Protein AF-A0A1B6I8U0-F1 (afdb_monomer_lite)

Radius of gyration: 16.06 Å; chains: 1; bounding box: 35×43×40 Å

Organism: NCBI:txid320908

InterPro domains:
  IPR001752 Kinesin motor domain [PF00225] (2-87)
  IPR001752 Kinesin motor domain [PS50067] (1-109)
  IPR027417 P-loop containing nucleoside triphosphate hydrolase [SSF52540] (2-109)
  IPR027640 Kinesin-like protein [PTHR21608] (1-109)
  IPR036961 Kinesin motor domain superfamily [G3DSA:3.40.850.10] (1-109)

Foldseek 3Di:
DQLVCVLVPHHHDDDDDDDPPPCSCCQAANDPPDDGHPPLVSLQVNVVVNVVVCVVPVDDDWDK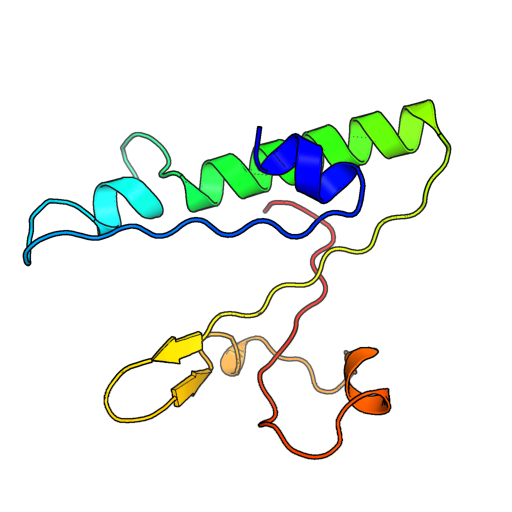DWDWDDDVDIDTPCPVVADPPDDDPCVVVDDDDDDTGIGIDPGSD

pLDDT: mean 86.83, std 12.45, range [48.5, 96.44]

Sequence (109 aa):
DLLHAVINGSDGCLLCFGHAKLGKSQTMVGSPDGPLGVIPSAISWLFRAINEQKLKTGSRFSVRVSAVEVSHNLKDLLLGHANDCEQSPGVYLREEVQNYSELRVPSAE

Structure (mmCIF, N/CA/C/O backbone):
data_AF-A0A1B6I8U0-F1
#
_entry.id   AF-A0A1B6I8U0-F1
#
loop_
_atom_site.group_PDB
_atom_site.id
_atom_site.type_symbol
_atom_site.label_atom_id
_atom_site.label_alt_id
_atom_site.label_comp_id
_atom_site.label_asym_id
_atom_site.label_entity_id
_atom_site.label_seq_id
_atom_site.pdbx_PDB_ins_code
_atom_site.Cartn_x
_atom_site.Cartn_y
_atom_site.Cartn_z
_atom_site.occupancy
_atom_site.B_iso_or_equiv
_atom_site.auth_seq_id
_atom_site.auth_comp_id
_atom_site.auth_asym_id
_atom_site.auth_atom_id
_atom_site.pdbx_PDB_model_num
ATOM 1 N N . ASP A 1 1 ? -14.063 2.281 -5.358 1.00 85.81 1 ASP A N 1
ATOM 2 C CA . ASP A 1 1 ? -14.562 0.889 -5.438 1.00 85.81 1 ASP A CA 1
ATOM 3 C C . ASP A 1 1 ? -13.640 -0.131 -4.782 1.00 85.81 1 ASP A C 1
ATOM 5 O O . ASP A 1 1 ? -14.055 -0.715 -3.791 1.00 85.81 1 ASP A O 1
ATOM 9 N N . LEU A 1 2 ? -12.388 -0.295 -5.230 1.00 94.06 2 LEU A N 1
ATOM 10 C CA . LEU A 1 2 ? -11.476 -1.331 -4.700 1.00 94.06 2 LEU A CA 1
ATOM 11 C C . LEU A 1 2 ? -11.273 -1.261 -3.172 1.00 94.06 2 LEU A C 1
ATOM 13 O O . LEU A 1 2 ? -11.444 -2.261 -2.486 1.00 94.06 2 LEU A O 1
ATOM 17 N N . LEU A 1 3 ? -11.000 -0.073 -2.617 1.00 94.50 3 LEU A N 1
ATOM 18 C CA . LEU A 1 3 ? -10.835 0.089 -1.164 1.00 94.50 3 LEU A CA 1
ATOM 19 C C . LEU A 1 3 ? -12.098 -0.269 -0.369 1.00 94.50 3 LEU A C 1
ATOM 21 O O . LEU A 1 3 ? -12.000 -0.881 0.687 1.00 94.50 3 LEU A O 1
ATOM 25 N N . HIS A 1 4 ? -13.285 0.075 -0.876 1.00 92.00 4 HIS A N 1
ATOM 26 C CA . HIS A 1 4 ? -14.540 -0.276 -0.210 1.00 92.00 4 HIS A CA 1
ATOM 27 C C . HIS A 1 4 ? -14.769 -1.790 -0.192 1.00 92.00 4 HIS A C 1
ATOM 29 O O . HIS A 1 4 ? -15.218 -2.313 0.824 1.00 92.00 4 HIS A O 1
ATOM 35 N N . ALA A 1 5 ? -14.426 -2.490 -1.277 1.00 94.50 5 ALA A N 1
ATOM 36 C CA . ALA A 1 5 ? -14.496 -3.948 -1.330 1.00 94.50 5 ALA A CA 1
ATOM 37 C C . ALA A 1 5 ? -13.572 -4.594 -0.279 1.00 94.50 5 ALA A C 1
ATOM 39 O O . ALA A 1 5 ? -14.039 -5.410 0.514 1.00 94.50 5 ALA A O 1
ATOM 40 N N . VAL A 1 6 ? -12.313 -4.143 -0.199 1.00 95.00 6 VAL A N 1
ATOM 41 C CA . VAL A 1 6 ? -11.320 -4.624 0.786 1.00 95.00 6 VAL A CA 1
ATOM 42 C C . VAL A 1 6 ? -11.788 -4.419 2.217 1.00 95.00 6 VAL A C 1
ATOM 44 O O . VAL A 1 6 ? -11.727 -5.324 3.044 1.00 95.00 6 VAL A O 1
ATOM 47 N N . ILE A 1 7 ? -12.324 -3.242 2.512 1.00 93.00 7 ILE A N 1
ATOM 48 C CA . ILE A 1 7 ? -12.802 -2.909 3.854 1.00 93.00 7 ILE A CA 1
ATOM 49 C C . ILE A 1 7 ? -14.010 -3.757 4.268 1.00 93.00 7 ILE A C 1
ATOM 51 O O . ILE A 1 7 ? -14.181 -4.040 5.452 1.00 93.00 7 ILE A O 1
ATOM 55 N N . ASN A 1 8 ? -14.819 -4.190 3.302 1.00 91.56 8 ASN A N 1
ATOM 56 C CA . ASN A 1 8 ? -15.955 -5.080 3.524 1.00 91.56 8 ASN A CA 1
ATOM 57 C C . ASN A 1 8 ? -15.565 -6.572 3.496 1.00 91.56 8 ASN A C 1
ATOM 59 O O . ASN A 1 8 ? -16.447 -7.426 3.563 1.00 91.56 8 ASN A O 1
ATOM 63 N N . GLY A 1 9 ? -14.269 -6.893 3.412 1.00 91.81 9 GLY A N 1
ATOM 64 C CA . GLY A 1 9 ? -13.747 -8.259 3.498 1.00 91.81 9 GLY A CA 1
ATOM 65 C C . GLY A 1 9 ? -13.626 -8.999 2.165 1.00 91.81 9 GLY A C 1
ATOM 66 O O . GLY A 1 9 ? -13.503 -10.218 2.174 1.00 91.81 9 GLY A O 1
ATOM 67 N N . SER A 1 10 ? -13.685 -8.301 1.028 1.00 95.62 10 SER A N 1
ATOM 68 C CA . SER A 1 10 ? -13.428 -8.887 -0.298 1.00 95.62 10 SER A CA 1
ATOM 69 C C . SER A 1 10 ? -12.013 -8.581 -0.785 1.00 95.62 10 SER A C 1
ATOM 71 O O . SER A 1 10 ? -11.507 -7.489 -0.551 1.00 95.62 10 SER A O 1
ATOM 73 N N . ASP A 1 11 ? -11.394 -9.487 -1.534 1.00 94.88 11 ASP A N 1
ATOM 74 C CA . ASP A 1 11 ? -10.072 -9.231 -2.112 1.00 94.88 11 ASP A CA 1
ATOM 75 C C . ASP A 1 11 ? -10.118 -8.178 -3.232 1.00 94.88 11 ASP A C 1
ATOM 77 O O . ASP A 1 11 ? -11.106 -8.039 -3.958 1.00 94.88 11 ASP A O 1
ATOM 81 N N . GLY A 1 12 ? -9.020 -7.434 -3.394 1.00 93.94 12 GLY A N 1
ATOM 82 C CA . GLY A 1 12 ? -8.869 -6.420 -4.435 1.00 93.94 12 GLY A CA 1
ATOM 83 C C . GLY A 1 12 ? -7.492 -6.477 -5.089 1.00 93.94 12 GLY A C 1
ATOM 84 O O . GLY A 1 12 ? -6.477 -6.556 -4.403 1.00 93.94 12 GLY A O 1
ATOM 85 N N . CYS A 1 13 ? -7.449 -6.399 -6.421 1.00 94.81 13 CYS A N 1
ATOM 86 C CA . CYS A 1 13 ? -6.210 -6.396 -7.198 1.00 94.81 13 CYS A CA 1
ATOM 87 C C . CYS A 1 13 ? -6.217 -5.247 -8.211 1.00 94.81 13 CYS A C 1
ATOM 89 O O . CYS A 1 13 ? -7.208 -5.027 -8.909 1.00 94.81 13 CYS A O 1
ATOM 91 N N . LEU A 1 14 ? -5.102 -4.523 -8.294 1.00 94.62 14 LEU A N 1
ATOM 92 C CA . LEU A 1 14 ? -4.867 -3.490 -9.295 1.00 94.62 14 LEU A CA 1
ATOM 93 C C . LEU A 1 14 ? -3.591 -3.821 -10.064 1.00 94.62 14 LEU A C 1
ATOM 95 O O . LEU A 1 14 ? -2.532 -4.014 -9.470 1.00 94.62 14 LEU A O 1
ATOM 99 N N . LEU A 1 15 ? -3.691 -3.819 -11.391 1.00 94.94 15 LEU A N 1
ATOM 100 C CA . LEU A 1 15 ? -2.573 -4.058 -12.294 1.00 94.94 15 LEU A CA 1
ATOM 101 C C . LEU A 1 15 ? -2.336 -2.820 -13.158 1.00 94.94 15 LEU A C 1
ATOM 103 O O . LEU A 1 15 ? -3.271 -2.249 -13.715 1.00 94.94 15 LEU A O 1
ATOM 107 N N . CYS A 1 16 ? -1.072 -2.428 -13.300 1.00 95.12 16 CYS A N 1
ATOM 108 C CA . CYS A 1 16 ? -0.654 -1.401 -14.247 1.00 95.12 16 CYS A CA 1
ATOM 109 C C . CYS A 1 16 ? 0.115 -2.064 -15.390 1.00 95.12 16 CYS A C 1
ATOM 111 O O . CYS A 1 16 ? 1.175 -2.654 -15.178 1.00 95.12 16 CYS A O 1
ATOM 113 N N . PHE A 1 17 ? -0.416 -1.964 -16.607 1.00 94.88 17 PHE A N 1
ATOM 114 C CA . PHE A 1 17 ? 0.141 -2.608 -17.793 1.00 94.88 17 PHE A CA 1
ATOM 115 C C . PHE A 1 17 ? 0.364 -1.597 -18.923 1.00 94.88 17 PHE A C 1
ATOM 117 O O . PHE A 1 17 ? -0.369 -0.621 -19.056 1.00 94.88 17 PHE A O 1
ATOM 124 N N . GLY A 1 18 ? 1.391 -1.829 -19.741 1.00 93.69 18 GLY A N 1
ATOM 125 C CA . GLY A 1 18 ? 1.722 -0.989 -20.891 1.00 93.69 18 GLY A CA 1
ATOM 126 C C . GLY A 1 18 ? 3.169 -1.161 -21.349 1.00 93.69 18 GLY A C 1
ATOM 127 O O . GLY A 1 18 ? 4.003 -1.713 -20.622 1.00 93.69 18 GLY A O 1
ATOM 128 N N . HIS A 1 19 ? 3.487 -0.651 -22.541 1.00 94.06 19 HIS A N 1
ATOM 129 C CA . HIS A 1 19 ? 4.839 -0.687 -23.106 1.00 94.06 19 HIS A CA 1
ATOM 130 C C . HIS A 1 19 ? 5.887 -0.035 -22.182 1.00 94.06 19 HIS A C 1
ATOM 132 O O . HIS A 1 19 ? 5.570 0.745 -21.271 1.00 94.06 19 HIS A O 1
ATOM 138 N N . ALA A 1 20 ? 7.159 -0.391 -22.371 1.00 89.25 20 ALA A N 1
ATOM 139 C CA . ALA A 1 20 ? 8.263 0.194 -21.619 1.00 89.25 20 ALA A CA 1
ATOM 140 C C . ALA A 1 20 ? 8.240 1.731 -21.718 1.00 89.25 20 ALA A C 1
ATOM 142 O O . ALA A 1 20 ? 7.894 2.289 -22.754 1.00 89.25 20 ALA A O 1
ATOM 143 N N . LYS A 1 21 ? 8.596 2.412 -20.621 1.00 85.56 21 LYS A N 1
ATOM 144 C CA . LYS A 1 21 ? 8.683 3.884 -20.531 1.00 85.56 21 LYS A CA 1
ATOM 145 C C . LYS A 1 21 ? 7.372 4.671 -20.727 1.00 85.56 21 LYS A C 1
ATOM 147 O O . LYS A 1 21 ? 7.419 5.893 -20.740 1.00 85.56 21 LYS A O 1
ATOM 152 N N . LEU A 1 22 ? 6.201 4.027 -20.745 1.00 92.38 22 LEU A N 1
ATOM 153 C CA . LEU A 1 22 ? 4.893 4.714 -20.723 1.00 92.38 22 LEU A CA 1
ATOM 154 C C . LEU A 1 22 ? 4.459 5.200 -19.323 1.00 92.38 22 LEU A C 1
ATOM 156 O O . LEU A 1 22 ? 3.282 5.179 -18.991 1.00 92.38 22 LEU A O 1
ATOM 160 N N . GLY A 1 23 ? 5.402 5.577 -18.457 1.00 91.88 23 GLY A N 1
ATOM 161 C CA . GLY A 1 23 ? 5.064 6.190 -17.166 1.00 91.88 23 GLY A CA 1
ATOM 162 C C . GLY A 1 23 ? 4.439 5.272 -16.106 1.00 91.88 23 GLY A C 1
ATOM 163 O O . GLY A 1 23 ? 3.978 5.783 -15.098 1.00 91.88 23 GLY A O 1
ATOM 164 N N . LYS A 1 24 ? 4.466 3.938 -16.258 1.00 94.81 24 LYS A N 1
ATOM 165 C CA . LYS A 1 24 ? 3.885 2.994 -15.272 1.00 94.81 24 LYS A CA 1
ATOM 166 C C . LYS A 1 24 ? 4.325 3.262 -13.824 1.00 94.81 24 LYS A C 1
ATOM 168 O O . LYS A 1 24 ? 3.491 3.323 -12.927 1.00 94.81 24 LYS A O 1
ATOM 173 N N . SER A 1 25 ? 5.627 3.464 -13.603 1.00 93.06 25 SER A N 1
ATOM 174 C CA . SER A 1 25 ? 6.163 3.780 -12.272 1.00 93.06 25 SER A CA 1
ATOM 175 C C . SER A 1 25 ? 5.692 5.147 -11.773 1.00 93.06 25 SER A C 1
ATOM 177 O O . SER A 1 25 ? 5.330 5.266 -10.610 1.00 93.06 25 SER A O 1
ATOM 179 N N . GLN A 1 26 ? 5.609 6.149 -12.656 1.00 93.69 26 GLN A N 1
ATOM 180 C CA . GLN A 1 26 ? 5.057 7.466 -12.321 1.00 93.69 26 GLN A CA 1
ATOM 181 C C . GLN A 1 26 ? 3.577 7.362 -11.928 1.00 93.69 26 GLN A C 1
ATOM 183 O O . GLN A 1 26 ? 3.147 8.019 -10.992 1.00 93.69 26 GLN A O 1
ATOM 188 N N . THR A 1 27 ? 2.788 6.519 -12.597 1.00 95.31 27 THR A N 1
ATOM 189 C CA . THR A 1 27 ? 1.380 6.300 -12.240 1.00 95.31 27 THR A CA 1
ATOM 190 C C . THR A 1 27 ? 1.243 5.58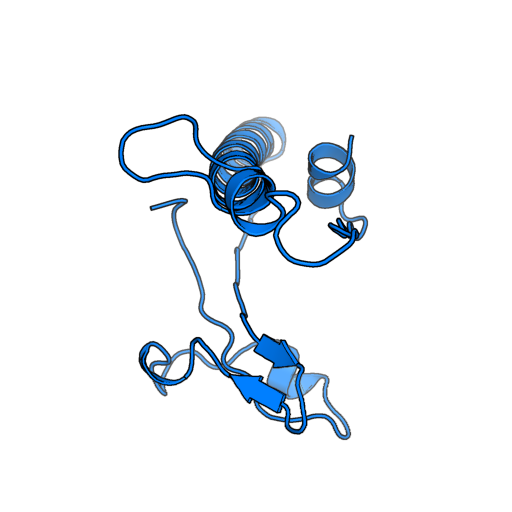3 -10.897 1.00 95.31 27 THR A C 1
ATOM 192 O O . THR A 1 27 ? 0.444 5.990 -10.059 1.00 95.31 27 THR A O 1
ATOM 195 N N . MET A 1 28 ? 2.007 4.511 -10.675 1.00 96.31 28 MET A N 1
ATOM 196 C CA . MET A 1 28 ? 1.838 3.669 -9.487 1.00 96.31 28 MET A CA 1
ATOM 197 C C . MET A 1 28 ? 2.499 4.251 -8.239 1.00 96.31 28 MET A C 1
ATOM 199 O O . MET A 1 28 ? 1.892 4.228 -7.175 1.00 96.31 28 MET A O 1
ATOM 203 N N . VAL A 1 29 ? 3.711 4.789 -8.356 1.00 94.94 29 VAL A N 1
ATOM 204 C CA . VAL A 1 29 ? 4.496 5.308 -7.223 1.00 94.94 29 VAL A CA 1
ATOM 205 C C . VAL A 1 29 ? 4.404 6.831 -7.141 1.00 94.94 29 VAL A C 1
ATOM 207 O O . VAL A 1 29 ? 4.237 7.374 -6.052 1.00 94.94 29 VAL A O 1
ATOM 210 N N . GLY A 1 30 ? 4.415 7.517 -8.283 1.00 94.12 30 GLY A N 1
ATOM 211 C CA . GLY A 1 30 ? 4.486 8.978 -8.339 1.00 94.12 30 GLY A CA 1
ATOM 212 C C . GLY A 1 30 ? 5.924 9.481 -8.384 1.00 94.12 30 GLY A C 1
ATOM 213 O O . GLY A 1 30 ? 6.851 8.742 -8.722 1.00 94.12 30 GLY A O 1
ATOM 214 N N . SER A 1 31 ? 6.093 10.752 -8.038 1.00 89.88 31 SER A N 1
ATOM 215 C CA . SER A 1 31 ? 7.390 11.428 -7.951 1.00 89.88 31 SER A CA 1
ATOM 216 C C . SER A 1 31 ? 7.534 12.141 -6.602 1.00 89.88 31 SER A C 1
ATOM 218 O O . SER A 1 31 ? 6.526 12.650 -6.115 1.00 89.88 31 SER A O 1
ATOM 220 N N . PRO A 1 32 ? 8.750 12.250 -6.034 1.00 82.56 32 PRO A N 1
ATOM 221 C CA . PRO A 1 32 ? 8.973 12.898 -4.735 1.00 82.56 32 PRO A CA 1
ATOM 222 C C . PRO A 1 32 ? 8.477 14.348 -4.685 1.00 82.56 32 PRO A C 1
ATOM 224 O O . PRO A 1 32 ? 7.827 14.746 -3.727 1.00 82.56 32 PRO A O 1
ATOM 227 N N . ASP A 1 33 ? 8.725 15.102 -5.758 1.00 88.88 33 ASP A N 1
ATOM 228 C CA . ASP A 1 33 ? 8.369 16.523 -5.876 1.00 88.88 33 ASP A CA 1
ATOM 229 C C . ASP A 1 33 ? 7.060 16.748 -6.654 1.00 88.88 33 ASP A C 1
ATOM 231 O O . ASP A 1 33 ? 6.800 17.838 -7.164 1.00 88.88 33 ASP A O 1
ATOM 235 N N . GLY A 1 34 ? 6.245 15.705 -6.824 1.00 84.88 34 GLY A N 1
ATOM 236 C CA . GLY A 1 34 ? 5.036 15.771 -7.640 1.00 84.88 34 GLY A CA 1
ATOM 237 C C . GLY A 1 34 ? 3.861 15.013 -7.033 1.00 84.88 34 GLY A C 1
ATOM 238 O O . GLY A 1 34 ? 3.870 14.690 -5.846 1.00 84.88 34 GLY A O 1
ATOM 239 N N . PRO A 1 35 ? 2.808 14.750 -7.823 1.00 88.81 35 PRO A N 1
ATOM 240 C CA . PRO A 1 35 ? 1.632 14.072 -7.308 1.00 88.81 35 PRO A CA 1
ATOM 241 C C . PRO A 1 35 ? 1.975 12.644 -6.868 1.00 88.81 35 PRO A C 1
ATOM 243 O O . PRO A 1 35 ? 2.721 11.924 -7.541 1.00 88.81 35 PRO A O 1
ATOM 246 N N . LEU A 1 36 ? 1.384 12.238 -5.744 1.00 92.81 36 LEU A N 1
ATOM 247 C CA . LEU A 1 36 ? 1.451 10.869 -5.246 1.00 92.81 36 LEU A CA 1
ATOM 248 C C . LEU A 1 36 ? 0.856 9.901 -6.274 1.00 92.81 36 LEU A C 1
ATOM 250 O O . LEU A 1 36 ? -0.185 10.174 -6.878 1.00 92.81 36 LEU A O 1
ATOM 254 N N . GLY A 1 37 ? 1.506 8.751 -6.449 1.00 95.88 37 GLY A N 1
ATOM 255 C CA . GLY A 1 37 ? 0.983 7.678 -7.283 1.00 95.88 37 GLY A CA 1
ATOM 256 C C . GLY A 1 37 ? -0.199 6.954 -6.643 1.00 95.88 37 GLY A C 1
ATOM 257 O O . GLY A 1 37 ? -0.633 7.246 -5.522 1.00 95.88 37 GLY A O 1
ATOM 258 N N . VAL A 1 38 ? -0.709 5.955 -7.357 1.00 96.44 38 VAL A N 1
ATOM 259 C CA . VAL A 1 38 ? -1.844 5.149 -6.898 1.00 96.44 38 VAL A CA 1
ATOM 260 C C . VAL A 1 38 ? -1.531 4.383 -5.609 1.00 96.44 38 VAL A C 1
ATOM 262 O O . VAL A 1 38 ? -2.390 4.327 -4.737 1.00 96.44 38 VAL A O 1
ATOM 265 N N . ILE A 1 39 ? -0.322 3.835 -5.450 1.00 95.88 39 ILE A N 1
ATOM 266 C CA . ILE A 1 39 ? 0.079 3.046 -4.273 1.00 95.88 39 ILE A CA 1
ATOM 267 C C . ILE A 1 39 ? 0.065 3.892 -2.991 1.00 95.88 39 ILE A C 1
ATOM 269 O O . ILE A 1 39 ? -0.719 3.557 -2.100 1.00 95.88 39 ILE A O 1
ATOM 273 N N . PRO A 1 40 ? 0.854 4.984 -2.864 1.00 94.94 40 PRO A N 1
ATOM 274 C CA . PRO A 1 40 ? 0.845 5.787 -1.640 1.00 94.94 40 PRO A CA 1
ATOM 275 C C . PRO A 1 40 ? -0.542 6.378 -1.357 1.00 94.94 40 PRO A C 1
ATOM 277 O O . PRO A 1 40 ? -1.000 6.344 -0.218 1.00 94.94 40 PRO A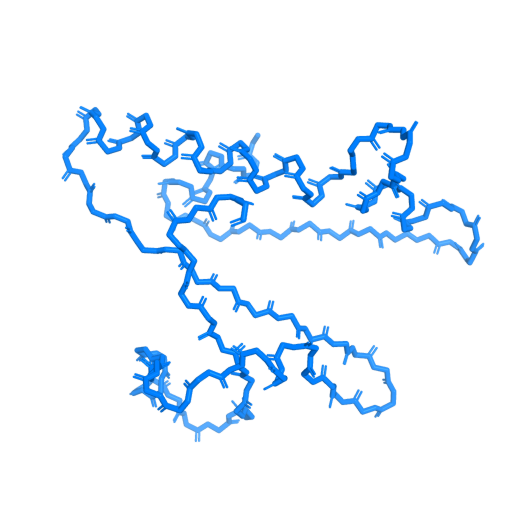 O 1
ATOM 280 N N . SER A 1 41 ? -1.269 6.811 -2.396 1.00 94.81 41 SER A N 1
ATOM 281 C CA . SER A 1 41 ? -2.647 7.292 -2.247 1.00 94.81 41 SER A CA 1
ATOM 282 C C . SER A 1 41 ? -3.576 6.207 -1.691 1.00 94.81 41 SER A C 1
ATOM 284 O O . SER A 1 41 ? -4.305 6.445 -0.729 1.00 94.81 41 SER A O 1
ATOM 286 N N . ALA A 1 42 ? -3.551 4.998 -2.255 1.00 95.81 42 ALA A N 1
ATOM 287 C CA . ALA A 1 42 ? -4.397 3.895 -1.811 1.00 95.81 42 ALA A CA 1
ATOM 288 C C . ALA A 1 42 ? -4.116 3.512 -0.354 1.00 95.81 42 ALA A C 1
ATOM 290 O O . ALA A 1 42 ? -5.064 3.274 0.390 1.00 95.81 42 ALA A O 1
ATOM 291 N N . ILE A 1 43 ? -2.847 3.515 0.066 1.00 95.44 43 ILE A N 1
ATOM 292 C CA . ILE A 1 43 ? -2.451 3.254 1.456 1.00 95.44 43 ILE A CA 1
ATOM 293 C C . ILE A 1 43 ? -3.053 4.315 2.388 1.00 95.44 43 ILE A C 1
ATOM 295 O O . ILE A 1 43 ? -3.742 3.958 3.346 1.00 95.44 43 ILE A O 1
ATOM 299 N N . SER A 1 44 ? -2.887 5.610 2.094 1.00 94.94 44 SER A N 1
ATOM 300 C CA . SER A 1 44 ? -3.456 6.682 2.926 1.00 94.94 44 SER A CA 1
ATOM 301 C C . SER A 1 44 ? -4.979 6.571 3.054 1.00 94.94 44 SER A C 1
ATOM 303 O O . SER A 1 44 ? -5.532 6.676 4.153 1.00 94.94 44 SER A O 1
ATOM 305 N N . TRP A 1 45 ? -5.672 6.317 1.942 1.00 96.00 45 TRP A N 1
ATOM 306 C CA . TRP A 1 45 ? -7.127 6.164 1.933 1.00 96.00 45 TRP A CA 1
ATOM 307 C C . TRP A 1 45 ? -7.595 4.885 2.636 1.00 96.00 45 TRP A C 1
ATOM 309 O O . TRP A 1 45 ? -8.617 4.921 3.322 1.00 96.00 45 TRP A O 1
ATOM 319 N N . LEU A 1 46 ? -6.845 3.783 2.531 1.00 95.88 46 LEU A N 1
ATOM 320 C CA . LEU A 1 46 ? -7.122 2.538 3.247 1.00 95.88 46 LEU A CA 1
ATOM 321 C C . LEU A 1 46 ? -7.085 2.762 4.760 1.00 95.88 46 LEU A C 1
ATOM 323 O O . LEU A 1 46 ? -8.051 2.434 5.446 1.00 95.88 46 LEU A O 1
ATOM 327 N N . PHE A 1 47 ? -6.014 3.361 5.285 1.00 96.25 47 PHE A N 1
ATOM 328 C CA . PHE A 1 47 ? -5.895 3.628 6.721 1.00 96.25 47 PHE A CA 1
ATOM 329 C C . PHE A 1 47 ? -6.980 4.577 7.226 1.00 96.25 47 PHE A C 1
ATOM 331 O O . PHE A 1 47 ? -7.549 4.349 8.298 1.00 96.25 47 PHE A O 1
ATOM 338 N N . ARG A 1 48 ? -7.327 5.604 6.440 1.00 95.62 48 ARG A N 1
ATOM 339 C CA . ARG A 1 48 ? -8.432 6.502 6.785 1.00 95.62 48 ARG A CA 1
ATOM 340 C C . ARG A 1 48 ? -9.752 5.747 6.895 1.00 95.62 48 ARG A C 1
ATOM 342 O O . ARG A 1 48 ? -10.448 5.863 7.899 1.00 95.62 48 ARG A O 1
ATOM 349 N N . ALA A 1 49 ? -10.071 4.935 5.897 1.00 94.81 49 ALA A N 1
ATOM 350 C CA . ALA A 1 49 ? -11.336 4.225 5.845 1.00 94.81 49 ALA A CA 1
ATOM 351 C C . ALA A 1 49 ? -11.406 3.063 6.863 1.00 94.81 49 ALA A C 1
ATOM 353 O O . ALA A 1 49 ? -12.470 2.809 7.427 1.00 94.81 49 ALA A O 1
ATOM 354 N N . ILE A 1 50 ? -10.273 2.437 7.207 1.00 95.25 50 ILE A N 1
ATOM 355 C CA . ILE A 1 50 ? -10.154 1.538 8.367 1.00 95.25 50 ILE A CA 1
ATOM 356 C C . ILE A 1 50 ? -10.502 2.281 9.660 1.00 95.25 50 ILE A C 1
ATOM 358 O O . ILE A 1 50 ? -11.277 1.767 10.463 1.00 95.25 50 ILE A O 1
ATOM 362 N N . ASN A 1 51 ? -9.957 3.480 9.883 1.00 94.62 51 ASN A N 1
ATOM 363 C CA . ASN A 1 51 ? -10.261 4.263 11.083 1.00 94.62 51 ASN A CA 1
ATOM 364 C C . ASN A 1 51 ? -11.740 4.663 11.145 1.00 94.62 51 ASN A C 1
ATOM 366 O O . ASN A 1 51 ? -12.363 4.535 12.197 1.00 94.62 51 ASN A O 1
ATOM 370 N N . GLU A 1 52 ? -12.327 5.065 10.018 1.00 94.69 52 GLU A N 1
ATOM 371 C CA . GLU A 1 52 ? -13.763 5.339 9.927 1.00 94.69 52 GLU A CA 1
ATOM 372 C C . GLU A 1 52 ? -14.605 4.098 10.274 1.00 94.69 52 GLU A C 1
ATOM 374 O O . GLU A 1 52 ? -15.585 4.217 11.008 1.00 94.69 52 GLU A O 1
ATOM 379 N N . GLN A 1 53 ? -14.224 2.904 9.804 1.00 94.12 53 GLN A N 1
ATOM 380 C CA . GLN A 1 53 ? -14.929 1.668 10.160 1.00 94.12 53 GLN A CA 1
ATOM 381 C C . GLN A 1 53 ? -14.749 1.279 11.623 1.00 94.12 53 GLN A C 1
ATOM 383 O O . GLN A 1 53 ? -15.729 0.936 12.277 1.00 94.12 53 GLN A O 1
ATOM 388 N N . LYS A 1 54 ? -13.531 1.389 12.171 1.00 93.50 54 LYS A N 1
ATOM 389 C CA . LYS A 1 54 ? -13.269 1.159 13.603 1.00 93.50 54 LYS A CA 1
ATOM 390 C C . LYS A 1 54 ? -14.215 1.982 14.475 1.00 93.50 54 LYS A C 1
ATOM 392 O O . LYS A 1 54 ? -14.779 1.449 15.424 1.00 93.50 54 LYS A O 1
ATOM 397 N N . LEU A 1 55 ? -14.407 3.259 14.135 1.00 94.88 55 LEU A N 1
ATOM 398 C CA . LEU A 1 55 ? -15.302 4.162 14.862 1.00 94.88 55 LEU A CA 1
ATOM 399 C C . LEU A 1 55 ? -16.783 3.792 14.702 1.00 94.88 55 LEU A C 1
ATOM 401 O O . LEU A 1 55 ? -17.550 3.954 15.646 1.00 94.88 55 LEU A O 1
ATOM 405 N N . LYS A 1 56 ? -17.191 3.298 13.528 1.00 94.69 56 LYS A N 1
ATOM 406 C CA . LYS A 1 56 ? -18.589 2.944 13.236 1.00 94.69 56 LYS A CA 1
ATOM 407 C C . LYS A 1 56 ? -19.021 1.616 13.852 1.00 94.69 56 LYS A C 1
ATOM 409 O O . LYS A 1 56 ? -20.142 1.518 14.339 1.00 94.69 56 LYS A O 1
ATOM 414 N N . THR A 1 57 ? -18.171 0.592 13.798 1.00 93.81 57 THR A N 1
ATOM 415 C CA . THR A 1 57 ? -18.553 -0.793 14.128 1.00 93.81 57 THR A CA 1
ATOM 416 C C . THR A 1 57 ? -17.823 -1.361 15.341 1.00 93.81 57 THR A C 1
ATOM 418 O O . THR A 1 57 ? -18.180 -2.437 15.814 1.00 93.81 57 THR A O 1
ATOM 421 N N . GLY A 1 58 ? -16.775 -0.692 15.835 1.00 92.12 58 GLY A N 1
ATOM 422 C CA . GLY A 1 58 ? -15.900 -1.235 16.877 1.00 92.12 58 GLY A CA 1
ATOM 423 C C . GLY A 1 58 ? -15.005 -2.387 16.398 1.00 92.12 58 GLY A C 1
ATOM 424 O O . GLY A 1 58 ? -14.384 -3.067 17.217 1.00 92.12 58 GLY A O 1
ATOM 425 N N . SER A 1 59 ? -14.927 -2.633 15.085 1.00 89.94 59 SER A N 1
ATOM 426 C CA . SER A 1 59 ? -14.108 -3.707 14.515 1.00 89.94 59 SER A CA 1
ATOM 427 C C . SER A 1 59 ? -12.614 -3.486 14.773 1.00 89.94 59 SER A C 1
ATOM 429 O O . SER A 1 59 ? -12.117 -2.361 14.779 1.00 89.94 59 SER A O 1
ATOM 431 N N . ARG A 1 60 ? -11.863 -4.579 14.943 1.00 91.25 60 ARG A N 1
ATOM 432 C CA . ARG A 1 60 ? -10.400 -4.551 15.085 1.00 91.25 60 ARG A CA 1
ATOM 433 C C . ARG A 1 60 ? -9.756 -4.857 13.737 1.00 91.25 60 ARG A C 1
ATOM 435 O O . ARG A 1 60 ? -10.110 -5.840 13.102 1.00 91.25 60 ARG A O 1
ATOM 442 N N . PHE A 1 61 ? -8.779 -4.046 13.344 1.00 92.00 61 PHE A N 1
ATOM 443 C CA . PHE A 1 61 ? -8.016 -4.242 12.111 1.00 92.00 61 PHE A CA 1
ATOM 444 C C . PHE A 1 61 ? -6.530 -4.389 12.430 1.00 92.00 61 PHE A C 1
ATOM 446 O O . PHE A 1 61 ? -6.004 -3.675 13.288 1.00 92.00 61 PHE A O 1
ATOM 453 N N . SER A 1 62 ? -5.861 -5.278 11.701 1.00 91.75 62 SER A N 1
ATOM 454 C CA . SER A 1 62 ? -4.406 -5.344 11.600 1.00 91.75 62 SER A CA 1
ATOM 455 C C . SER A 1 62 ? -4.049 -5.286 10.125 1.00 91.75 62 SER A C 1
ATOM 457 O O . SER A 1 62 ? -4.621 -6.035 9.338 1.00 91.75 62 SER A O 1
ATOM 459 N N . VAL A 1 63 ? -3.126 -4.403 9.760 1.00 93.25 63 VAL A N 1
ATOM 460 C CA . VAL A 1 63 ? -2.638 -4.281 8.387 1.00 93.25 63 VAL A CA 1
ATOM 461 C C . VAL A 1 63 ? -1.255 -4.911 8.327 1.00 93.25 63 VAL A C 1
ATOM 463 O O . VAL A 1 63 ? -0.440 -4.735 9.238 1.00 93.25 63 VAL A O 1
ATOM 466 N N . ARG A 1 64 ? -1.021 -5.693 7.279 1.00 91.62 64 ARG A N 1
ATOM 467 C CA . ARG A 1 64 ? 0.253 -6.345 7.002 1.00 91.62 64 ARG A CA 1
ATOM 468 C C . ARG A 1 64 ? 0.639 -6.103 5.548 1.00 91.62 64 ARG A C 1
ATOM 470 O O . ARG A 1 64 ? -0.241 -5.953 4.702 1.00 91.62 64 ARG A O 1
ATOM 477 N N . VAL A 1 65 ? 1.936 -6.014 5.276 1.00 92.31 65 VAL A N 1
ATOM 478 C CA . VAL A 1 65 ? 2.464 -5.714 3.942 1.00 92.31 65 VAL A CA 1
ATOM 479 C C . VAL A 1 65 ? 3.593 -6.663 3.570 1.00 92.31 65 VAL A C 1
ATOM 481 O O . VAL A 1 65 ? 4.461 -6.978 4.382 1.00 92.31 65 VAL A O 1
ATOM 484 N N . SER A 1 66 ? 3.578 -7.081 2.312 1.00 91.44 66 SER A N 1
ATOM 485 C CA . SER A 1 66 ? 4.641 -7.822 1.640 1.00 91.44 66 SER A CA 1
ATOM 486 C C . SER A 1 66 ? 4.925 -7.149 0.299 1.00 91.44 66 SER A C 1
ATOM 488 O O . SER A 1 66 ? 3.989 -6.673 -0.348 1.00 91.44 66 SER A O 1
ATOM 490 N N . ALA A 1 67 ? 6.177 -7.145 -0.156 1.00 93.00 67 ALA A N 1
ATOM 491 C CA . ALA A 1 67 ? 6.527 -6.670 -1.492 1.00 93.00 67 ALA A CA 1
ATOM 492 C C . ALA A 1 67 ? 7.527 -7.623 -2.149 1.00 93.00 67 ALA A C 1
ATOM 494 O O . ALA A 1 67 ? 8.576 -7.925 -1.584 1.00 93.00 67 ALA A O 1
ATOM 495 N N . VAL A 1 68 ? 7.189 -8.093 -3.349 1.00 91.88 68 VAL A N 1
ATOM 496 C CA . VAL A 1 68 ? 7.963 -9.098 -4.083 1.00 91.88 68 VAL A CA 1
ATOM 497 C C . VAL A 1 68 ? 8.160 -8.629 -5.516 1.00 91.88 68 VAL A C 1
ATOM 499 O O . VAL A 1 68 ? 7.219 -8.184 -6.173 1.00 91.88 68 VAL A O 1
ATOM 502 N N . GLU A 1 69 ? 9.387 -8.745 -6.007 1.00 92.69 69 GLU A N 1
ATOM 503 C CA . GLU A 1 69 ? 9.723 -8.555 -7.412 1.00 92.69 69 GLU A CA 1
ATOM 504 C C . GLU A 1 69 ? 9.741 -9.909 -8.127 1.00 92.69 69 GLU A C 1
ATOM 506 O O . GLU A 1 69 ? 10.390 -10.859 -7.680 1.00 92.69 69 GLU A O 1
ATOM 511 N N . VAL A 1 70 ? 9.035 -9.982 -9.257 1.00 91.25 70 VAL A N 1
ATOM 512 C CA . VAL A 1 70 ? 8.990 -11.159 -10.129 1.00 91.25 70 VAL A CA 1
ATOM 513 C C . VAL A 1 70 ? 9.746 -10.838 -11.413 1.00 91.25 70 VAL A C 1
ATOM 515 O O . VAL A 1 70 ? 9.302 -10.013 -12.211 1.00 91.25 70 VAL A O 1
ATOM 518 N N . SER A 1 71 ? 10.897 -11.477 -11.608 1.00 88.06 71 SER A N 1
ATOM 519 C CA . SER A 1 71 ? 11.695 -11.359 -12.833 1.00 88.06 71 SER A CA 1
ATOM 520 C C . SER A 1 71 ? 12.090 -12.751 -13.341 1.00 88.06 71 SER A C 1
ATOM 522 O O . SER A 1 71 ? 11.216 -13.552 -13.658 1.00 88.06 71 SER A O 1
ATOM 524 N N . HIS A 1 72 ? 13.385 -13.067 -13.392 1.00 89.75 72 HIS A N 1
ATOM 525 C CA . HIS A 1 72 ? 13.876 -14.432 -13.602 1.00 89.75 72 HIS A CA 1
ATOM 526 C C . HIS A 1 72 ? 13.765 -15.286 -12.336 1.00 89.75 72 HIS A C 1
ATOM 528 O O . HIS A 1 72 ? 13.542 -16.487 -12.423 1.00 89.75 72 HIS A O 1
ATOM 534 N N . ASN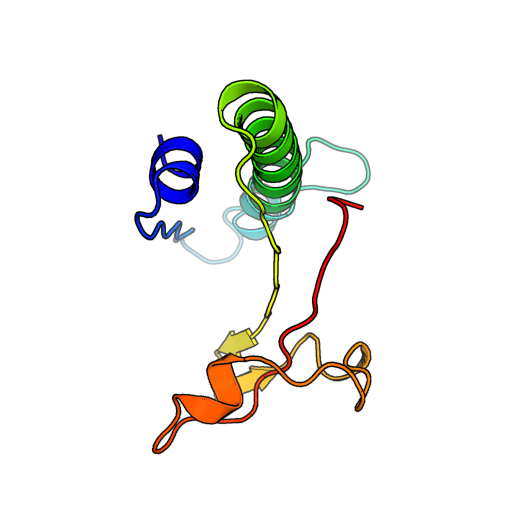 A 1 73 ? 13.903 -14.647 -11.173 1.00 87.69 73 ASN A N 1
ATOM 535 C CA . ASN A 1 73 ? 13.714 -15.236 -9.855 1.00 87.69 73 ASN A CA 1
ATOM 536 C C . ASN A 1 73 ? 12.744 -14.360 -9.055 1.00 87.69 73 ASN A C 1
ATOM 538 O O . ASN A 1 73 ? 12.534 -13.188 -9.388 1.00 87.69 73 ASN A O 1
ATOM 542 N N . LEU A 1 74 ? 12.181 -14.928 -7.991 1.00 88.75 74 LEU A N 1
ATOM 543 C CA . LEU A 1 74 ? 11.390 -14.180 -7.023 1.00 88.75 74 LEU A CA 1
ATOM 544 C C . LEU A 1 74 ? 12.318 -13.553 -5.983 1.00 88.75 74 LEU A C 1
ATOM 546 O O . LEU A 1 74 ? 13.171 -14.235 -5.412 1.00 88.75 74 LEU A O 1
ATOM 550 N N . LYS A 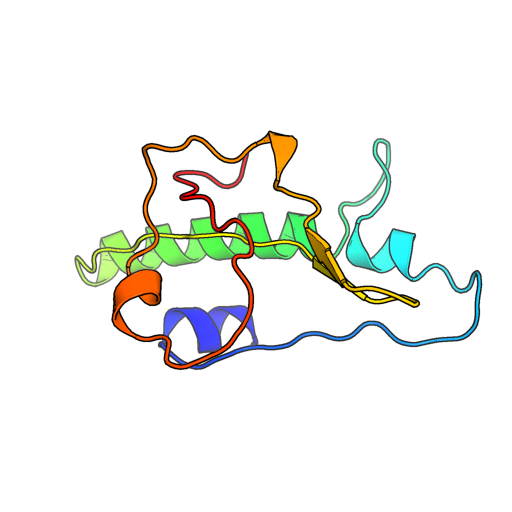1 75 ? 12.159 -12.250 -5.752 1.00 90.56 75 LYS A N 1
ATOM 551 C CA . LYS A 1 75 ? 12.971 -11.488 -4.803 1.00 90.56 75 LYS A CA 1
ATOM 552 C C . LYS A 1 75 ? 12.077 -10.775 -3.800 1.00 90.56 75 LYS A C 1
ATOM 554 O O . LYS A 1 75 ? 11.242 -9.959 -4.181 1.00 90.56 75 LYS A O 1
ATOM 559 N N . ASP A 1 76 ? 12.296 -11.056 -2.522 1.00 91.12 76 ASP A N 1
ATOM 560 C CA . ASP A 1 76 ? 11.672 -10.320 -1.427 1.00 91.12 76 ASP A CA 1
ATOM 561 C C . ASP A 1 76 ? 12.307 -8.925 -1.303 1.00 91.12 76 ASP A C 1
ATOM 563 O O . ASP A 1 76 ? 13.517 -8.793 -1.098 1.00 91.12 76 ASP A O 1
ATOM 567 N N . LEU A 1 77 ? 11.493 -7.880 -1.460 1.00 93.19 77 LEU A N 1
ATOM 568 C CA . LEU A 1 77 ? 11.933 -6.487 -1.368 1.00 93.19 77 LEU A CA 1
ATOM 569 C C . LEU A 1 77 ? 11.943 -5.969 0.077 1.00 93.19 77 LEU A C 1
ATOM 571 O O . LEU A 1 77 ? 12.584 -4.956 0.352 1.00 93.19 77 LEU A O 1
ATOM 575 N N . LEU A 1 78 ? 11.258 -6.651 0.999 1.00 91.19 78 LEU A N 1
ATOM 576 C CA . LEU A 1 78 ? 11.144 -6.264 2.407 1.00 91.19 78 LEU A CA 1
ATOM 577 C C . LEU A 1 78 ? 12.029 -7.092 3.336 1.00 91.19 78 LEU A C 1
ATOM 579 O O . LEU A 1 78 ? 12.043 -6.820 4.533 1.00 91.19 78 LEU A O 1
ATOM 583 N N . LEU A 1 79 ? 12.814 -8.031 2.804 1.00 87.56 79 LEU A N 1
ATOM 584 C CA . LEU A 1 79 ? 13.685 -8.905 3.595 1.00 87.56 79 LEU A CA 1
ATOM 585 C C . LEU A 1 79 ? 14.578 -8.136 4.585 1.00 87.56 79 LEU A C 1
ATOM 587 O O . LEU A 1 79 ? 14.731 -8.549 5.726 1.00 87.56 79 LEU A O 1
ATOM 591 N N . GLY A 1 80 ? 15.126 -6.985 4.177 1.00 86.88 80 GLY A N 1
ATOM 592 C CA . GLY A 1 80 ? 15.971 -6.145 5.041 1.00 86.88 80 GLY A CA 1
ATOM 593 C C . GLY A 1 80 ? 15.228 -5.391 6.154 1.00 86.88 80 GLY A C 1
ATOM 594 O O . GLY A 1 80 ? 15.872 -4.789 7.006 1.00 86.88 80 GLY A O 1
ATOM 595 N N . HIS A 1 81 ? 13.895 -5.405 6.139 1.00 84.56 81 HIS A N 1
ATOM 596 C CA . HIS A 1 81 ? 13.023 -4.759 7.126 1.00 84.56 81 HIS A CA 1
ATOM 597 C C . HIS A 1 81 ? 12.295 -5.784 8.011 1.00 84.56 81 HIS A C 1
ATOM 599 O O . HIS A 1 81 ? 11.552 -5.403 8.916 1.00 84.56 81 HIS A O 1
ATOM 605 N N . ALA A 1 82 ? 12.478 -7.080 7.744 1.00 79.50 82 ALA A N 1
ATOM 606 C CA . ALA A 1 82 ? 11.904 -8.150 8.538 1.00 79.50 82 ALA A CA 1
ATOM 607 C C . ALA A 1 82 ? 12.634 -8.271 9.878 1.00 79.50 82 ALA A C 1
ATOM 609 O O . ALA A 1 82 ? 13.839 -8.500 9.929 1.00 79.50 82 ALA A O 1
ATOM 610 N N . ASN A 1 83 ? 11.881 -8.137 10.968 1.00 69.75 83 ASN A N 1
ATOM 611 C CA . ASN A 1 83 ? 12.353 -8.492 12.300 1.00 69.75 83 ASN A CA 1
ATOM 612 C C . ASN A 1 83 ? 11.933 -9.938 12.593 1.00 69.75 83 ASN A C 1
ATOM 614 O O . ASN A 1 83 ? 10.753 -10.266 12.461 1.00 69.75 83 ASN A O 1
ATOM 618 N N . ASP A 1 84 ? 12.864 -10.772 13.066 1.00 59.84 84 ASP A N 1
ATOM 619 C CA . ASP A 1 84 ? 12.631 -12.197 13.385 1.00 59.84 84 ASP A CA 1
ATOM 620 C C . ASP A 1 84 ? 11.487 -12.449 14.395 1.00 59.84 84 ASP A C 1
ATOM 622 O O . ASP A 1 84 ? 10.975 -13.562 14.504 1.00 59.84 84 ASP A O 1
ATOM 626 N N . CYS A 1 85 ? 11.047 -11.421 15.129 1.00 52.75 85 CYS A N 1
ATOM 627 C CA . CYS A 1 85 ? 9.994 -11.531 16.142 1.00 52.75 85 CYS A CA 1
ATOM 628 C C . CYS A 1 85 ? 8.556 -11.378 15.611 1.00 52.75 85 CYS A C 1
ATOM 630 O O . CYS A 1 85 ? 7.612 -11.625 16.361 1.00 52.75 85 CYS A O 1
ATOM 632 N N . GLU A 1 86 ? 8.344 -10.974 14.355 1.00 60.41 86 GLU A N 1
ATOM 633 C CA . GLU A 1 86 ? 7.000 -10.752 13.798 1.00 60.41 86 GLU A CA 1
ATOM 634 C C . GLU A 1 86 ? 6.522 -11.932 12.939 1.00 60.41 86 GLU A C 1
ATOM 636 O O . GLU A 1 86 ? 6.282 -11.800 11.737 1.00 60.41 86 GLU A O 1
ATOM 641 N N . GLN A 1 87 ? 6.338 -13.103 13.557 1.00 59.91 87 GLN A N 1
ATOM 642 C CA . GLN A 1 87 ? 5.780 -14.259 12.851 1.00 59.91 87 GLN A CA 1
ATOM 643 C C . GLN A 1 87 ?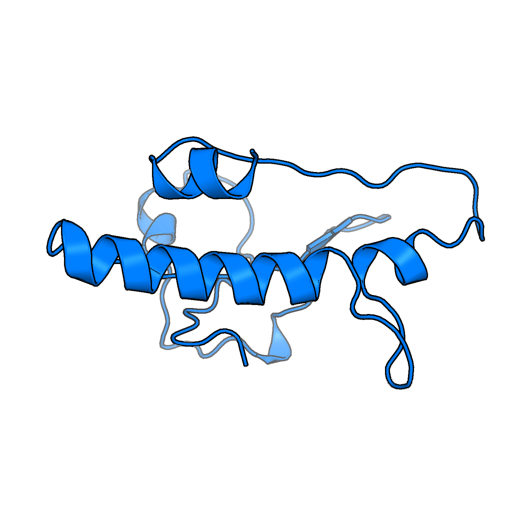 4.390 -13.944 12.281 1.00 59.91 87 GLN A C 1
ATOM 645 O O . GLN A 1 87 ? 3.456 -13.577 13.000 1.00 59.91 87 GLN A O 1
ATOM 650 N N . SER A 1 88 ? 4.258 -14.096 10.961 1.00 63.56 88 SER A N 1
ATOM 651 C CA . SER A 1 88 ? 2.972 -13.990 10.280 1.00 63.56 88 SER A CA 1
ATOM 652 C C . SER A 1 88 ? 2.019 -15.089 10.763 1.00 63.56 88 SER A C 1
ATOM 654 O O . SER A 1 88 ? 2.408 -16.258 10.784 1.00 63.56 88 SER A O 1
ATOM 656 N N . PRO A 1 89 ? 0.744 -14.778 11.067 1.00 64.19 89 PRO A N 1
ATOM 657 C CA . PRO A 1 89 ? -0.280 -15.799 11.298 1.00 64.19 89 PRO A CA 1
ATOM 658 C C . PRO A 1 89 ? -0.444 -16.761 10.110 1.00 64.19 89 PRO A C 1
ATOM 660 O O . PRO A 1 89 ? -0.878 -17.896 10.287 1.00 64.19 89 PRO A O 1
ATOM 663 N N . GLY A 1 90 ? -0.062 -16.332 8.901 1.00 61.41 90 GLY A N 1
ATOM 664 C CA . GLY A 1 90 ? -0.074 -17.157 7.695 1.00 61.41 90 GLY A CA 1
ATOM 665 C C . GLY A 1 90 ? 0.936 -18.307 7.714 1.00 61.41 90 GLY A C 1
ATOM 666 O O . GLY A 1 90 ? 0.806 -19.219 6.905 1.00 61.41 90 GLY A O 1
ATOM 667 N N . VAL A 1 91 ? 1.899 -18.317 8.644 1.00 63.56 91 VAL A N 1
ATOM 668 C CA . VAL A 1 91 ? 2.841 -19.437 8.836 1.00 63.56 91 VAL A CA 1
ATOM 669 C C . VAL A 1 91 ? 2.101 -20.733 9.186 1.00 63.56 91 VAL A C 1
ATOM 671 O O . VAL A 1 91 ? 2.528 -21.805 8.774 1.00 63.56 91 VAL A O 1
ATOM 674 N N . TYR A 1 92 ? 0.957 -20.644 9.870 1.00 60.84 92 TYR A N 1
ATOM 675 C CA . TYR A 1 92 ? 0.165 -21.809 10.286 1.00 60.84 92 TYR A CA 1
ATOM 676 C C . TYR A 1 92 ? -0.759 -22.367 9.192 1.00 60.84 92 TYR A C 1
ATOM 678 O O . TYR A 1 92 ? -1.395 -23.395 9.401 1.00 60.84 92 TYR A O 1
ATOM 686 N N . LEU A 1 93 ? -0.866 -21.684 8.049 1.00 59.59 93 LEU A N 1
ATOM 687 C CA . LEU A 1 93 ? -1.798 -22.018 6.965 1.00 59.59 93 LEU A CA 1
ATOM 688 C C . LEU A 1 93 ? -1.092 -22.552 5.707 1.00 59.59 93 LEU A C 1
ATOM 690 O O . LEU A 1 93 ? -1.746 -22.750 4.685 1.00 59.59 93 LEU A O 1
ATOM 694 N N . ARG A 1 94 ? 0.235 -22.731 5.732 1.00 57.78 94 ARG A N 1
ATOM 695 C CA . ARG A 1 94 ? 1.033 -22.991 4.523 1.00 57.78 94 ARG A CA 1
ATOM 696 C C . ARG A 1 94 ? 1.488 -24.444 4.429 1.00 57.78 94 ARG A C 1
ATOM 698 O O . ARG A 1 94 ? 2.258 -24.893 5.268 1.00 57.78 94 ARG A O 1
ATOM 705 N N . GLU A 1 95 ? 1.079 -25.119 3.353 1.00 52.69 95 GLU A N 1
ATOM 706 C CA . GLU A 1 95 ? 1.662 -26.403 2.948 1.00 52.69 95 GLU A CA 1
ATOM 707 C C . GLU A 1 95 ? 2.950 -26.226 2.133 1.00 52.69 95 GLU A C 1
ATOM 709 O O . GLU A 1 95 ? 3.904 -26.917 2.440 1.00 52.69 95 GLU A O 1
ATOM 714 N N . GLU A 1 96 ? 3.077 -25.297 1.172 1.00 52.62 96 GLU A N 1
ATOM 715 C CA . GLU A 1 96 ? 4.296 -25.279 0.333 1.00 52.62 96 GLU A CA 1
ATOM 716 C C . GLU A 1 96 ? 4.450 -24.009 -0.537 1.00 52.62 96 GLU A C 1
ATOM 718 O O . GLU A 1 96 ? 4.433 -24.083 -1.758 1.00 52.62 96 GLU A O 1
ATOM 723 N N . VAL A 1 97 ? 4.611 -22.799 0.027 1.00 48.50 97 VAL A N 1
ATOM 724 C CA . VAL A 1 97 ? 5.070 -21.653 -0.798 1.00 48.50 97 VAL A CA 1
ATOM 725 C C . VAL A 1 97 ? 5.849 -20.612 0.020 1.00 48.50 97 VAL A C 1
ATOM 727 O O . VAL A 1 97 ? 5.273 -19.863 0.802 1.00 48.50 97 VAL A O 1
ATOM 730 N N . GLN A 1 98 ? 7.173 -20.621 -0.175 1.00 57.44 98 GLN A N 1
ATOM 731 C CA . GLN A 1 98 ? 8.179 -19.552 -0.017 1.00 57.44 98 GLN A CA 1
ATOM 732 C C . GLN A 1 98 ? 7.958 -18.469 1.067 1.00 57.44 98 GLN A C 1
ATOM 734 O O . GLN A 1 98 ? 7.016 -17.678 1.045 1.00 57.44 98 GLN A O 1
ATOM 739 N N . ASN A 1 99 ? 8.923 -18.385 1.990 1.00 66.00 99 ASN A N 1
ATOM 740 C CA . ASN A 1 99 ? 8.977 -17.432 3.102 1.00 66.00 99 ASN A CA 1
ATOM 741 C C . ASN A 1 99 ? 9.229 -15.989 2.625 1.00 66.00 99 ASN A C 1
ATOM 743 O O . ASN A 1 99 ? 10.349 -15.496 2.714 1.00 66.00 99 ASN A O 1
ATOM 747 N N . TYR A 1 100 ? 8.197 -15.310 2.125 1.00 78.56 100 TYR A N 1
ATOM 748 C CA . TYR A 1 100 ? 8.232 -13.856 1.952 1.00 78.56 100 TYR A CA 1
ATOM 749 C C . TYR A 1 100 ? 7.945 -13.145 3.266 1.00 78.56 100 TYR A C 1
ATOM 751 O O . TYR A 1 100 ? 7.052 -13.546 4.021 1.00 78.56 100 TYR A O 1
ATOM 759 N N . SER A 1 101 ? 8.683 -12.068 3.498 1.00 84.38 101 SER A N 1
ATOM 760 C CA . SER A 1 101 ? 8.524 -11.196 4.648 1.00 84.38 101 SER A CA 1
ATOM 761 C C . SER A 1 101 ? 7.164 -10.516 4.605 1.00 84.38 101 SER A C 1
ATOM 763 O O . SER A 1 101 ? 6.763 -9.927 3.598 1.00 84.38 101 SER A O 1
ATOM 765 N N . GLU A 1 102 ? 6.457 -10.586 5.726 1.00 86.62 102 GLU A N 1
ATOM 766 C CA . GLU A 1 102 ? 5.180 -9.919 5.902 1.00 86.62 102 GLU A CA 1
ATOM 767 C C . GLU A 1 102 ? 5.236 -9.102 7.195 1.00 86.62 102 GLU A C 1
ATOM 769 O O . GLU A 1 102 ? 5.286 -9.659 8.295 1.00 86.62 102 GLU A O 1
ATOM 774 N N . LEU A 1 103 ? 5.250 -7.779 7.050 1.00 88.38 103 LEU A N 1
ATOM 775 C CA . LEU A 1 103 ? 5.468 -6.833 8.142 1.00 88.38 103 LEU A CA 1
ATOM 776 C C . LEU A 1 103 ? 4.138 -6.295 8.642 1.00 88.38 103 LEU A C 1
ATOM 778 O O . LEU A 1 103 ? 3.285 -5.921 7.833 1.00 88.38 103 LEU A O 1
ATOM 782 N N . ARG A 1 104 ? 3.950 -6.202 9.960 1.00 90.75 104 ARG A N 1
ATOM 783 C CA . ARG A 1 104 ? 2.797 -5.496 10.513 1.00 90.75 104 ARG A CA 1
ATOM 784 C C . ARG A 1 104 ? 3.035 -3.993 10.453 1.00 90.75 104 ARG A C 1
ATOM 786 O O . ARG A 1 104 ? 4.024 -3.491 10.972 1.00 90.75 104 ARG A O 1
ATOM 793 N N . VAL A 1 105 ? 2.079 -3.270 9.878 1.00 91.31 105 VAL A N 1
ATOM 794 C CA . VAL A 1 105 ? 2.140 -1.809 9.752 1.00 91.31 105 VAL A CA 1
ATOM 795 C C . VAL A 1 105 ? 1.004 -1.160 10.554 1.00 91.31 105 VAL A C 1
ATOM 797 O O . VAL A 1 105 ? -0.172 -1.451 10.308 1.00 91.31 105 VAL A O 1
ATOM 800 N N . PRO A 1 106 ? 1.310 -0.326 11.567 1.00 90.25 106 PRO A N 1
ATOM 801 C CA . PRO A 1 106 ? 0.292 0.325 12.392 1.00 90.25 106 PRO A CA 1
ATOM 802 C C . PRO A 1 106 ? -0.283 1.598 11.750 1.00 90.25 106 PRO A C 1
ATOM 804 O O . PRO A 1 106 ? -1.396 1.998 12.101 1.00 90.25 106 PRO A O 1
ATOM 807 N N . SER A 1 107 ? 0.452 2.212 10.820 1.00 91.81 107 SER A N 1
ATOM 808 C CA . SER A 1 107 ? 0.169 3.499 10.174 1.00 91.81 107 SER A CA 1
ATOM 809 C C . SER A 1 107 ? 0.446 3.460 8.669 1.00 91.81 107 SER A C 1
ATOM 811 O O . SER A 1 107 ? 1.031 2.508 8.161 1.00 91.81 107 SER A O 1
ATOM 813 N N . ALA A 1 108 ? -0.008 4.506 7.971 1.00 89.12 108 ALA A N 1
ATOM 814 C CA . ALA A 1 108 ? 0.241 4.709 6.543 1.00 89.12 108 ALA A CA 1
ATOM 815 C C . ALA A 1 108 ? 1.656 5.232 6.225 1.00 89.12 108 ALA A C 1
ATOM 817 O O . ALA A 1 108 ? 2.087 5.099 5.083 1.00 89.12 108 ALA A O 1
ATOM 818 N N . GLU A 1 109 ? 2.309 5.857 7.210 1.00 82.69 109 GLU A N 1
ATOM 819 C CA . GLU A 1 109 ? 3.703 6.324 7.169 1.00 82.69 109 GLU A CA 1
ATOM 820 C C . GLU A 1 109 ? 4.669 5.208 7.564 1.00 82.69 109 GLU A C 1
ATOM 822 O O . GLU A 1 109 ? 4.308 4.450 8.503 1.00 82.69 109 GLU A O 1
#

Secondary structure (DSSP, 8-state):
-HHHHHHTT---------STTSSHHHHHTB-TTS-B-HHHHHHHHHHHHHHHHHHHH-----EEE--EEESSSEEESSGGG--TT---GGGGG-SS------EEESS--